Protein 5TG0 (pdb70)

B-factor: mean 18.13, std 9.11, range [6.01, 61.74]

Structure (mmCIF, N/CA/C/O backbone):
data_5TG0
#
_entry.id   5TG0
#
_cell.length_a   55.065
_cell.length_b   85.416
_cell.length_c   54.380
_cell.angle_alpha   90.000
_cell.angle_beta   90.000
_cell.angle_gamma   90.000
#
_symmetry.space_group_name_H-M   'C 2 2 21'
#
loop_
_entity.id
_entity.type
_entity.pdbx_description
1 polymer 'dimethylsulfoniopropionate lyase DddK'
2 non-polymer 'FE (III) ION'
3 non-polymer 'ZINC ION'
4 water water
#
loop_
_atom_site.group_PDB
_atom_site.id
_atom_site.type_symbol
_atom_site.label_atom_id
_atom_site.label_alt_id
_atom_site.label_comp_id
_atom_site.label_asym_id
_atom_site.label_entity_id
_atom_site.label_seq_id
_atom_site.pdbx_PDB_ins_code
_atom_site.Cartn_x
_atom_site.Cartn_y
_atom_site.Cartn_z
_atom_site.occupancy
_atom_site.B_iso_or_equiv
_atom_site.auth_seq_id
_atom_site.auth_comp_id
_atom_site.auth_asym_id
_atom_site.auth_atom_id
_atom_site.pdb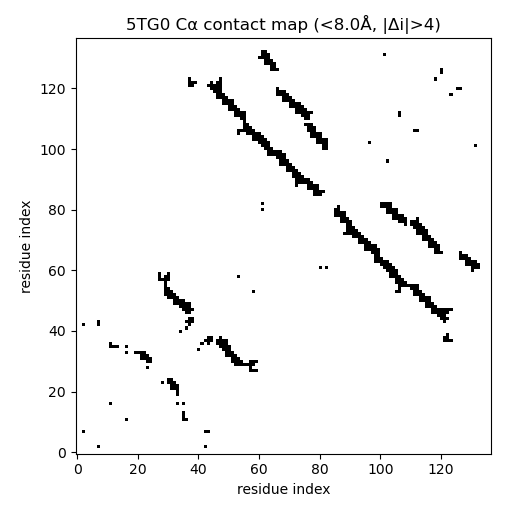x_PDB_model_num
ATOM 1 N N . LEU A 1 14 ? -46.295 -28.096 2.546 1.00 14.74 -6 LEU A N 1
ATOM 2 C CA . LEU A 1 14 ? -45.359 -28.356 3.668 1.00 13.94 -6 LEU A CA 1
ATOM 3 C C . LEU A 1 14 ? -44.025 -27.651 3.406 1.00 13.39 -6 LEU A C 1
ATOM 4 O O . LEU A 1 14 ? -43.353 -27.170 4.332 1.00 15.68 -6 LEU A O 1
ATOM 20 N N . VAL A 1 15 ? -43.674 -27.548 2.128 1.00 13.92 -5 VAL A N 1
ATOM 21 C CA . VAL A 1 15 ? -42.435 -26.913 1.683 1.00 14.27 -5 VAL A CA 1
ATOM 22 C C . VAL A 1 15 ? -42.836 -25.978 0.547 1.00 13.00 -5 VAL A C 1
ATOM 23 O O . VAL A 1 15 ? -43.495 -26.424 -0.392 1.00 14.09 -5 VAL A O 1
ATOM 36 N N . PRO A 1 16 ? -42.404 -24.718 0.533 1.00 11.65 -4 PRO A N 1
ATOM 37 C CA . PRO A 1 16 ? -42.774 -23.835 -0.583 1.00 11.17 -4 PRO A CA 1
ATOM 38 C C . PRO A 1 16 ? -42.168 -24.325 -1.884 1.00 13.02 -4 PRO A C 1
ATOM 39 O O . PRO A 1 16 ? -41.016 -24.769 -1.929 1.00 15.56 -4 PRO A O 1
ATOM 50 N N . ARG A 1 17 ? -42.962 -24.260 -2.942 1.00 12.93 -3 ARG A N 1
ATOM 51 C CA . ARG A 1 17 ? -42.461 -24.552 -4.271 1.00 13.86 -3 ARG A CA 1
ATOM 52 C C . ARG A 1 17 ? -43.301 -23.772 -5.279 1.00 13.41 -3 ARG A C 1
ATOM 53 O O . ARG A 1 17 ? -44.280 -23.105 -4.922 1.00 13.53 -3 ARG A O 1
ATOM 74 N N . GLY A 1 18 ? -42.851 -23.781 -6.532 1.00 13.78 -2 GLY A N 1
ATOM 75 C CA . GLY A 1 18 ? -43.591 -23.071 -7.565 1.00 12.93 -2 GLY A CA 1
ATOM 76 C C . GLY A 1 18 ? -43.720 -21.588 -7.248 1.00 11.87 -2 GLY A C 1
ATOM 77 O O . GLY A 1 18 ? -42.772 -20.942 -6.794 1.00 11.70 -2 GLY A O 1
ATOM 81 N N . SER A 1 19 ? -44.905 -21.015 -7.491 1.00 12.74 -1 SER A N 1
ATOM 82 C CA A SER A 1 19 ? -45.064 -19.572 -7.323 0.69 14.16 -1 SER A CA 1
ATOM 83 C CA B SER A 1 19 ? -45.075 -19.573 -7.327 0.31 13.69 -1 SER A CA 1
ATOM 84 C C . SER A 1 19 ? -44.941 -19.111 -5.879 1.00 13.43 -1 SER A C 1
ATOM 85 O O . SER A 1 19 ? -44.693 -17.918 -5.645 1.00 14.59 -1 SER A O 1
ATOM 100 N N . HIS A 1 20 ? -45.079 -20.015 -4.906 1.00 12.16 0 HIS A N 1
ATOM 101 C CA . HIS A 1 20 ? -44.834 -19.669 -3.508 1.00 11.68 0 HIS A CA 1
ATOM 102 C C . HIS A 1 20 ? -43.373 -19.280 -3.331 1.00 12.13 0 HIS A C 1
ATOM 103 O O . HIS A 1 20 ? -43.051 -18.481 -2.450 1.00 16.20 0 HIS A O 1
ATOM 117 N N A MET A 1 21 ? -42.487 -19.819 -4.179 0.54 11.40 1 MET A N 1
ATOM 118 N N B MET A 1 21 ? -42.480 -19.772 -4.188 0.46 10.85 1 MET A N 1
ATOM 119 C CA A MET A 1 21 ? -41.063 -19.527 -4.142 0.54 12.17 1 MET A CA 1
ATOM 120 C CA B MET A 1 21 ? -41.057 -19.529 -4.020 0.46 10.91 1 MET A CA 1
ATOM 121 C C A MET A 1 21 ? -40.691 -18.672 -5.351 0.54 11.06 1 MET A C 1
ATOM 122 C C B MET A 1 21 ? -40.536 -18.357 -4.847 0.46 10.99 1 MET A C 1
ATOM 123 O O A MET A 1 21 ? -39.802 -18.996 -6.136 0.54 12.75 1 MET A O 1
ATOM 124 O O B MET A 1 21 ? -39.315 -18.145 -4.861 0.46 13.72 1 MET A O 1
ATOM 151 N N . ILE A 1 22 ? -41.414 -17.582 -5.517 1.00 9.62 2 ILE A N 1
ATOM 152 C CA . ILE A 1 22 ? -40.976 -16.411 -6.260 1.00 8.95 2 ILE A CA 1
ATOM 153 C C . ILE A 1 22 ? -40.724 -15.320 -5.241 1.00 9.36 2 ILE A C 1
ATOM 154 O O . ILE A 1 22 ? -41.563 -15.092 -4.356 1.00 12.05 2 ILE A O 1
ATOM 171 N N . PHE A 1 23 ? -39.599 -14.627 -5.380 1.00 8.83 3 PHE A N 1
ATOM 172 C CA . PHE A 1 23 ? -39.342 -13.503 -4.497 1.00 8.66 3 PHE A CA 1
ATOM 173 C C . PHE A 1 23 ? -38.458 -12.467 -5.171 1.00 8.37 3 PHE A C 1
ATOM 174 O O . PHE A 1 23 ? -37.749 -12.737 -6.137 1.00 9.10 3 PHE A O 1
ATOM 191 N N . VAL A 1 24 ? -38.522 -11.267 -4.616 1.00 10.08 4 VAL A N 1
ATOM 192 C CA . VAL A 1 24 ? -37.773 -10.101 -5.067 1.00 9.56 4 VAL A CA 1
ATOM 193 C C . VAL A 1 24 ? -36.811 -9.694 -3.961 1.00 10.12 4 VAL A C 1
ATOM 194 O O . VAL A 1 24 ? -37.184 -9.678 -2.781 1.00 12.44 4 VAL A O 1
ATOM 207 N N A LYS A 1 25 ? -35.585 -9.329 -4.337 0.43 9.16 5 LYS A N 1
ATOM 208 N N B LYS A 1 25 ? -35.583 -9.366 -4.336 0.57 9.70 5 LYS A N 1
ATOM 209 C CA A LYS A 1 25 ? -34.574 -8.924 -3.362 0.43 8.78 5 LYS A CA 1
ATOM 210 C CA B LYS A 1 25 ? -34.601 -8.874 -3.380 0.57 10.38 5 LYS A CA 1
ATOM 211 C C A LYS A 1 25 ? -33.791 -7.730 -3.893 0.43 9.30 5 LYS A C 1
ATOM 212 C C B LYS A 1 25 ? -33.952 -7.614 -3.919 0.57 10.21 5 LYS A C 1
ATOM 213 O O A LYS A 1 25 ? -33.501 -7.652 -5.089 0.43 9.27 5 LYS A O 1
ATOM 214 O O B LYS A 1 25 ? -33.925 -7.376 -5.126 0.57 10.84 5 LYS A O 1
ATOM 251 N N . ASN A 1 26 ? -33.430 -6.814 -2.999 1.00 10.54 6 ASN A N 1
ATOM 252 C CA . ASN A 1 26 ? -32.553 -5.690 -3.326 1.00 9.47 6 ASN A CA 1
ATOM 253 C C . ASN A 1 26 ? -31.643 -5.486 -2.124 1.00 9.87 6 ASN A C 1
ATOM 254 O O . ASN A 1 26 ? -31.770 -6.178 -1.114 1.00 10.02 6 ASN A O 1
ATOM 266 N N . LEU A 1 27 ? -30.707 -4.541 -2.227 1.00 10.10 7 LEU A N 1
ATOM 267 C CA . LEU A 1 27 ? -29.815 -4.332 -1.107 1.00 11.72 7 LEU A CA 1
ATOM 268 C C . LEU A 1 27 ? -30.561 -3.888 0.132 1.00 11.48 7 LEU A C 1
ATOM 269 O O . LEU A 1 27 ? -30.202 -4.304 1.235 1.00 13.74 7 LEU A O 1
ATOM 285 N N . ALA A 1 28 ? -31.637 -3.113 -0.014 1.00 10.68 8 ALA A N 1
ATOM 286 C CA . ALA A 1 28 ? -32.409 -2.750 1.164 1.00 12.82 8 ALA A CA 1
ATOM 287 C C . ALA A 1 28 ? -33.009 -3.972 1.855 1.00 11.79 8 ALA A C 1
ATOM 288 O O . ALA A 1 28 ? -33.090 -4.009 3.084 1.00 13.48 8 ALA A O 1
ATOM 295 N N A SER A 1 29 ? -33.430 -4.979 1.070 0.61 11.09 9 SER A N 1
ATOM 296 N N B SER A 1 29 ? -33.424 -4.981 1.105 0.39 11.92 9 SER A N 1
ATOM 297 C CA A SER A 1 29 ? -34.016 -6.196 1.633 0.61 11.48 9 SER A CA 1
ATOM 298 C CA B SER A 1 29 ? -34.062 -6.123 1.748 0.39 12.43 9 SER A CA 1
ATOM 299 C C A SER A 1 29 ? -33.061 -6.860 2.596 0.61 12.45 9 SER A C 1
ATOM 300 C C B SER A 1 29 ? -33.069 -7.058 2.426 0.39 12.01 9 SER A C 1
ATOM 301 O O A SER A 1 29 ? -33.490 -7.505 3.559 0.61 13.68 9 SER A O 1
ATOM 302 O O B SER A 1 29 ? -33.497 -8.041 3.054 0.39 12.05 9 SER A O 1
ATOM 317 N N . VAL A 1 30 ? -31.768 -6.791 2.290 1.00 11.01 10 VAL A N 1
ATOM 318 C CA . VAL A 1 30 ? -30.738 -7.499 3.040 1.00 10.61 10 VAL A CA 1
ATOM 319 C C . VAL A 1 30 ? -29.925 -6.546 3.903 1.00 11.26 10 VAL A C 1
ATOM 320 O O . VAL A 1 30 ? -28.801 -6.856 4.305 1.00 11.60 10 VAL A O 1
ATOM 334 N N . LEU A 1 31 ? -30.535 -5.422 4.279 1.00 12.07 11 LEU A N 1
ATOM 335 C CA . LEU A 1 31 ? -29.851 -4.434 5.116 1.00 13.70 11 LEU A CA 1
ATOM 336 C C . LEU A 1 31 ? -29.321 -5.059 6.401 1.00 15.42 11 LEU A C 1
ATOM 337 O O . LEU A 1 31 ? -28.229 -4.702 6.859 1.00 17.69 11 LEU A O 1
ATOM 353 N N A SER A 1 32 ? -30.057 -6.004 6.984 0.53 15.20 12 SER A N 1
ATOM 354 N N B SER A 1 32 ? -30.082 -5.999 6.985 0.47 15.31 12 SER A N 1
ATOM 355 C CA A SER A 1 32 ? -29.657 -6.621 8.247 0.53 17.53 12 SER A CA 1
ATOM 356 C CA B SER A 1 32 ? -29.708 -6.653 8.239 0.47 17.21 12 SER A CA 1
ATOM 357 C C A SER A 1 32 ? -28.789 -7.868 8.090 0.53 15.25 12 SER A C 1
ATOM 358 C C B SER A 1 32 ? -28.624 -7.711 8.073 0.47 15.34 12 SER A C 1
ATOM 359 O O A SER A 1 32 ? -28.448 -8.509 9.103 0.53 15.37 12 SER A O 1
ATOM 360 O O B SER A 1 32 ? -27.973 -8.073 9.065 0.47 16.09 12 SER A O 1
ATOM 375 N N . GLN A 1 33 ? -28.427 -8.231 6.865 1.00 13.50 13 GLN A N 1
ATOM 376 C CA . GLN A 1 33 ? -27.354 -9.186 6.635 1.00 11.77 13 GLN A CA 1
ATOM 377 C C . GLN A 1 33 ? -26.042 -8.418 6.645 1.00 12.08 13 GLN A C 1
ATOM 378 O O . GLN A 1 33 ? -25.886 -7.443 5.909 1.00 14.59 13 GLN A O 1
ATOM 393 N N . GLU A 1 34 ? -25.089 -8.848 7.452 1.00 12.58 14 GLU A N 1
ATOM 394 C CA . GLU A 1 34 ? -23.809 -8.163 7.468 1.00 13.55 14 GLU A CA 1
ATOM 395 C C . GLU A 1 34 ? -23.097 -8.391 6.152 1.00 13.49 14 GLU A C 1
ATOM 396 O O . GLU A 1 34 ? -23.186 -9.465 5.558 1.00 15.15 14 GLU A O 1
ATOM 408 N N . TRP A 1 35 ? -22.377 -7.381 5.699 1.00 14.17 15 TRP A N 1
ATOM 409 C CA . TRP A 1 35 ? -21.461 -7.575 4.585 1.00 13.77 15 TRP A CA 1
ATOM 410 C C . TRP A 1 35 ? -20.475 -8.667 4.944 1.00 12.30 15 TRP A C 1
ATOM 411 O O . TRP A 1 35 ? -19.928 -8.685 6.060 1.00 14.72 15 TRP A O 1
ATOM 432 N N . SER A 1 36 ? -20.219 -9.548 3.970 1.00 11.53 16 SER A N 1
ATOM 433 C CA . SER A 1 36 ? -19.154 -10.522 4.082 1.00 11.33 16 SER A CA 1
ATOM 434 C C . SER A 1 36 ? -17.855 -9.939 3.557 1.00 12.02 16 SER A C 1
ATOM 435 O O . SER A 1 36 ? -17.825 -9.225 2.552 1.00 13.05 16 SER A O 1
ATOM 443 N N . SER A 1 37 ? -16.782 -10.296 4.223 1.00 14.89 17 SER A N 1
ATOM 444 C CA . SER A 1 37 ? -15.449 -9.923 3.790 1.00 16.88 17 SER A CA 1
ATOM 445 C C . SER A 1 37 ? -14.464 -10.844 4.484 1.00 19.67 17 SER A C 1
ATOM 446 O O . SER A 1 37 ? -14.799 -11.556 5.434 1.00 20.54 17 SER A O 1
ATOM 454 N N A THR A 1 38 ? -13.233 -10.822 3.980 0.53 21.21 18 THR A N 1
ATOM 455 N N B THR A 1 38 ? -13.229 -10.800 4.023 0.47 21.51 18 THR A N 1
ATOM 456 C CA A THR A 1 38 ? -12.137 -11.618 4.510 0.53 23.78 18 THR A CA 1
ATOM 457 C CA B THR A 1 38 ? -12.208 -11.589 4.676 0.47 24.14 18 THR A CA 1
ATOM 458 C C A THR A 1 38 ? -10.919 -10.723 4.678 0.53 25.60 18 THR A C 1
ATOM 459 C C B THR A 1 38 ? -10.890 -10.832 4.637 0.47 25.91 18 THR A C 1
ATOM 460 O O A THR A 1 38 ? -10.719 -9.773 3.912 0.53 25.97 18 THR A O 1
ATOM 461 O O B THR A 1 38 ? -10.596 -10.098 3.689 0.47 26.65 18 THR A O 1
ATOM 482 N N . GLU A 1 39 ? -10.116 -11.020 5.708 1.00 26.76 19 GLU A N 1
ATOM 483 C CA . GLU A 1 39 ? -8.924 -10.219 5.967 1.00 28.22 19 GLU A CA 1
ATOM 484 C C . GLU A 1 39 ? -7.980 -10.204 4.779 1.00 29.23 19 GLU A C 1
ATOM 485 O O . GLU A 1 39 ? -7.319 -9.184 4.531 1.00 29.40 19 GLU A O 1
ATOM 489 N N . LYS A 1 40 ? -7.915 -11.311 4.025 1.00 29.38 20 LYS A N 1
ATOM 490 C CA . LYS A 1 40 ? -6.957 -11.441 2.928 1.00 32.19 20 LYS A CA 1
ATOM 491 C C . LYS A 1 40 ? -7.305 -10.573 1.736 1.00 32.12 20 LYS A C 1
ATOM 492 O O . LYS A 1 40 ? -6.428 -10.272 0.928 1.00 32.86 20 LYS A O 1
ATOM 496 N N A TYR A 1 41 ? -8.564 -10.171 1.589 0.53 31.24 21 TYR A N 1
ATOM 497 N N B TYR A 1 41 ? -8.565 -10.161 1.607 0.47 32.13 21 TYR A N 1
ATOM 498 C CA A TYR A 1 41 ? -8.992 -9.345 0.464 0.53 31.67 21 TYR A CA 1
ATOM 499 C CA B TYR A 1 41 ? -9.032 -9.372 0.471 0.47 33.16 21 TYR A CA 1
ATOM 500 C C A TYR A 1 41 ? -9.545 -8.030 0.992 0.53 31.36 21 TYR A C 1
ATOM 501 C C B TYR A 1 41 ? -9.554 -8.032 0.987 0.47 32.14 21 TYR A C 1
ATOM 502 O O A TYR A 1 41 ? -10.761 -7.800 0.994 0.53 30.74 21 TYR A O 1
ATOM 503 O O B TYR A 1 41 ? -10.768 -7.785 0.978 0.47 31.55 21 TYR A O 1
ATOM 538 N N . PRO A 1 42 ? -8.670 -7.146 1.458 1.00 31.86 22 PRO A N 1
ATOM 539 C CA . PRO A 1 42 ? -9.127 -5.807 1.823 1.00 30.88 22 PRO A CA 1
ATOM 540 C C . PRO A 1 42 ? -9.798 -5.198 0.602 1.00 31.36 22 PRO A C 1
ATOM 541 O O . PRO A 1 42 ? -9.411 -5.460 -0.536 1.00 31.84 22 PRO A O 1
ATOM 552 N N . GLY A 1 43 ? -10.844 -4.431 0.831 1.00 29.46 23 GLY A N 1
ATOM 553 C CA . GLY A 1 43 ? -11.477 -3.789 -0.306 1.00 25.29 23 GLY A CA 1
ATOM 554 C C . GLY A 1 43 ? -12.436 -4.641 -1.117 1.00 20.68 23 GLY A C 1
ATOM 555 O O . GLY A 1 43 ? -12.924 -4.171 -2.143 1.00 22.27 23 GLY A O 1
ATOM 559 N N . VAL A 1 44 ? -12.714 -5.874 -0.714 1.00 17.88 24 VAL A N 1
ATOM 560 C CA . VAL A 1 44 ? -13.743 -6.690 -1.359 1.00 15.41 24 VAL A CA 1
ATOM 561 C C . VAL A 1 44 ? -14.785 -7.027 -0.302 1.00 14.23 24 VAL A C 1
ATOM 562 O O . VAL A 1 44 ? -14.438 -7.439 0.813 1.00 16.73 24 VAL A O 1
ATOM 575 N N . ARG A 1 45 ? -16.057 -6.863 -0.644 1.00 11.74 25 ARG A N 1
ATOM 576 C CA . ARG A 1 45 ? -17.129 -7.250 0.256 1.00 10.74 25 ARG A CA 1
ATOM 577 C C . ARG A 1 45 ? -18.322 -7.685 -0.582 1.00 9.56 25 ARG A C 1
ATOM 578 O O . ARG A 1 45 ? -18.429 -7.332 -1.756 1.00 10.51 25 ARG A O 1
ATOM 599 N N . TRP A 1 46 ? -19.194 -8.485 0.028 1.00 10.11 26 TRP A N 1
ATOM 600 C CA . TRP A 1 46 ? -20.323 -9.029 -0.712 1.00 8.66 26 TRP A CA 1
ATOM 601 C C . TRP A 1 46 ? -21.493 -9.361 0.203 1.00 8.37 26 TRP A C 1
ATOM 602 O O . TRP A 1 46 ? -21.351 -9.527 1.408 1.00 9.51 26 TRP A O 1
ATOM 623 N N . LYS A 1 47 ? -22.652 -9.486 -0.410 1.00 8.43 27 LYS A N 1
ATOM 624 C CA . LYS A 1 47 ? -23.848 -10.020 0.216 1.00 8.13 27 LYS A CA 1
ATOM 625 C C . LYS A 1 47 ? -24.513 -11.028 -0.716 1.00 8.07 27 LYS A C 1
ATOM 626 O O . LYS A 1 47 ? -24.354 -10.985 -1.940 1.00 8.84 27 LYS A O 1
ATOM 645 N N . PHE A 1 48 ? -25.262 -11.932 -0.103 1.00 7.92 28 PHE A N 1
ATOM 646 C CA . PHE A 1 48 ? -25.982 -12.993 -0.793 1.00 7.67 28 PHE A CA 1
ATOM 647 C C . PHE A 1 48 ? -27.437 -12.568 -0.940 1.00 8.53 28 PHE A C 1
ATOM 648 O O . PHE A 1 48 ? -28.082 -12.226 0.056 1.00 10.54 28 PHE A O 1
ATOM 665 N N . LEU A 1 49 ? -27.948 -12.581 -2.171 1.00 7.58 29 LEU A N 1
ATOM 666 C CA A LEU A 1 49 ? -29.325 -12.167 -2.417 0.37 8.20 29 LEU A CA 1
ATOM 667 C CA B LEU A 1 49 ? -29.322 -12.162 -2.452 0.63 6.83 29 LEU A CA 1
ATOM 668 C C . LEU A 1 49 ? -30.265 -13.289 -2.826 1.00 8.38 29 LEU A C 1
ATOM 669 O O . LEU A 1 49 ? -31.443 -13.238 -2.480 1.00 9.66 29 LEU A O 1
ATOM 700 N N . ILE A 1 50 ? -29.789 -14.285 -3.546 1.00 7.29 30 ILE A N 1
ATOM 701 C CA . ILE A 1 50 ? -30.579 -15.455 -3.916 1.00 7.58 30 ILE A CA 1
ATOM 702 C C . ILE A 1 50 ? -29.682 -16.647 -3.600 1.00 7.68 30 ILE A C 1
ATOM 703 O O . ILE A 1 50 ? -28.675 -16.858 -4.271 1.00 7.37 30 ILE A O 1
ATOM 719 N N . ASP A 1 51 ? -30.014 -17.400 -2.548 1.00 7.52 31 ASP A N 1
ATOM 720 C CA . ASP A 1 51 ? -29.115 -18.442 -2.090 1.00 8.34 31 ASP A CA 1
ATOM 721 C C . ASP A 1 51 ? -29.873 -19.381 -1.177 1.00 8.29 31 ASP A C 1
ATOM 722 O O . ASP A 1 51 ? -30.567 -18.922 -0.279 1.00 9.02 31 ASP A O 1
ATOM 731 N N . ALA A 1 52 ? -29.691 -20.689 -1.365 1.00 7.67 32 ALA A N 1
ATOM 732 C CA . ALA A 1 52 ? -30.449 -21.653 -0.567 1.00 8.75 32 ALA A CA 1
ATOM 733 C C . ALA A 1 52 ? -30.137 -21.610 0.930 1.00 9.79 32 ALA A C 1
ATOM 734 O O . ALA A 1 52 ? -30.948 -22.110 1.721 1.00 13.02 32 ALA A O 1
ATOM 741 N N . ASP A 1 53 ? -28.990 -21.065 1.353 1.00 9.42 33 ASP A N 1
ATOM 742 C CA . ASP A 1 53 ? -28.704 -20.956 2.780 1.00 10.49 33 ASP A CA 1
ATOM 743 C C . ASP A 1 53 ? -29.510 -19.839 3.431 1.00 10.51 33 ASP A C 1
ATOM 744 O O . ASP A 1 53 ? -29.563 -19.777 4.662 1.00 11.76 33 ASP A O 1
ATOM 753 N N . PHE A 1 54 ? -30.119 -18.960 2.628 1.00 9.17 34 PHE A N 1
ATOM 754 C CA . PHE A 1 54 ? -30.914 -17.842 3.117 1.00 9.22 34 PHE A CA 1
ATOM 755 C C . PHE A 1 54 ? -32.373 -17.889 2.694 1.00 9.31 34 PHE A C 1
ATOM 756 O O . PHE A 1 54 ? -33.243 -17.415 3.433 1.00 10.37 34 PHE A O 1
ATOM 773 N N A ASP A 1 55 ? -32.665 -18.422 1.504 0.46 9.57 35 ASP A N 1
ATOM 774 N N B ASP A 1 55 ? -32.660 -18.473 1.540 0.54 9.75 35 ASP A N 1
ATOM 775 C C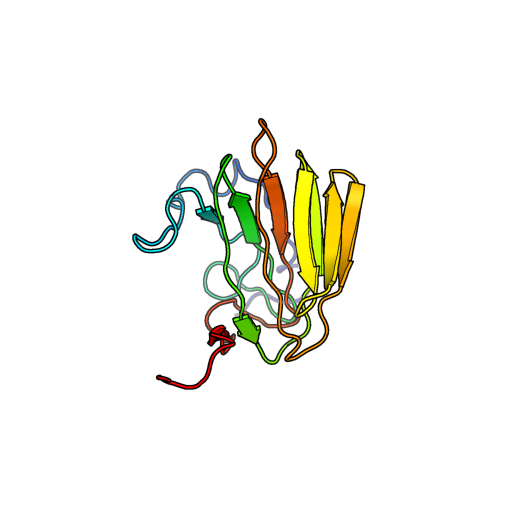A A ASP A 1 55 ? -33.996 -18.463 0.911 0.46 10.01 35 ASP A CA 1
ATOM 776 C CA B ASP A 1 55 ? -33.938 -18.324 0.879 0.54 10.53 35 ASP A CA 1
ATOM 777 C C A ASP A 1 55 ? -34.322 -19.908 0.565 0.46 9.33 35 ASP A C 1
ATOM 778 C C B ASP A 1 55 ? -34.614 -19.641 0.576 0.54 11.60 35 ASP A C 1
ATOM 779 O O A ASP A 1 55 ? -33.446 -20.768 0.541 0.46 9.20 35 ASP A O 1
ATOM 780 O O B ASP A 1 55 ? -35.833 -19.652 0.386 0.54 12.61 35 ASP A O 1
ATOM 797 N N A GLY A 1 56 ? -35.572 -20.158 0.175 0.46 11.18 36 GLY A N 1
ATOM 798 N N B GLY A 1 56 ? -33.869 -20.731 0.454 0.54 12.83 36 GLY A N 1
ATOM 799 C CA A GLY A 1 56 ? -35.951 -21.488 -0.249 0.46 12.81 36 GLY A CA 1
ATOM 800 C CA B GLY A 1 56 ? -34.458 -21.986 0.042 0.54 14.57 36 GLY A CA 1
ATOM 801 C C A GLY A 1 56 ? -35.680 -21.745 -1.723 0.46 14.81 36 GLY A C 1
ATOM 802 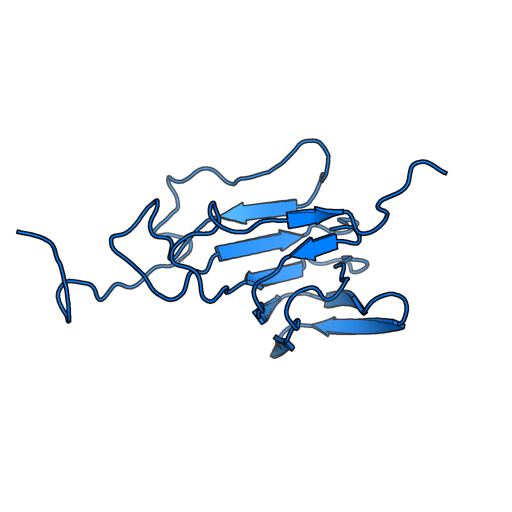C C B GLY A 1 56 ? -34.605 -22.155 -1.446 0.54 16.38 36 GLY A C 1
ATOM 803 O O A GLY A 1 56 ? -36.443 -22.474 -2.365 0.46 13.99 36 GLY A O 1
ATOM 804 O O B GLY A 1 56 ? -35.087 -23.201 -1.890 0.54 16.54 36 GLY A O 1
ATOM 811 N N A SER A 1 57 ? -34.578 -21.204 -2.255 0.46 17.08 37 SER A N 1
ATOM 812 N N B SER A 1 57 ? -34.251 -21.136 -2.215 0.54 17.17 37 SER A N 1
ATOM 813 C CA A SER A 1 57 ? -34.317 -21.209 -3.690 0.46 19.93 37 SER A CA 1
ATOM 814 C CA B SER A 1 57 ? -34.236 -21.205 -3.658 0.54 19.80 37 SER A CA 1
ATOM 815 C C A SER A 1 57 ? -33.377 -22.340 -4.107 0.46 18.56 37 SER A C 1
ATOM 816 C C B SER A 1 57 ? -33.338 -22.350 -4.112 0.54 18.39 37 SER A C 1
ATOM 817 O O A SER A 1 57 ? -32.648 -22.914 -3.301 0.46 19.57 37 SER A O 1
ATOM 818 O O B SER A 1 57 ? -32.597 -22.943 -3.338 0.54 19.19 37 SER A O 1
ATOM 833 N N . SER A 1 58 ? -33.400 -22.650 -5.401 1.00 10.79 38 SER A N 1
ATOM 834 C CA . SER A 1 58 ? -32.550 -23.690 -5.956 1.00 9.03 38 SER A CA 1
ATOM 835 C C . SER A 1 58 ? -32.244 -23.382 -7.421 1.00 8.59 38 SER A C 1
ATOM 836 O O . SER A 1 58 ? -32.922 -22.587 -8.088 1.00 9.77 38 SER A O 1
ATOM 844 N N . GLY A 1 59 ? -31.231 -24.065 -7.942 1.00 9.21 39 GLY A N 1
ATOM 845 C CA . GLY A 1 59 ? -30.939 -24.041 -9.376 1.00 9.78 39 GLY A CA 1
ATOM 846 C C . GLY A 1 59 ? -30.002 -22.930 -9.850 1.00 8.70 39 GLY A C 1
ATOM 847 O O . GLY A 1 59 ? -29.131 -23.144 -10.699 1.00 10.35 39 GLY A O 1
ATOM 851 N N . LEU A 1 60 ? -30.177 -21.748 -9.288 1.00 8.96 40 LEU A N 1
ATOM 852 C CA . LEU A 1 60 ? -29.356 -20.564 -9.537 1.00 8.21 40 LEU A CA 1
ATOM 853 C C . LEU A 1 60 ? -29.149 -19.885 -8.206 1.00 7.91 40 LEU A C 1
ATOM 854 O O . LEU A 1 60 ? -30.061 -19.850 -7.383 1.00 8.32 40 LEU A O 1
ATOM 870 N N . SER A 1 61 ? -27.982 -19.267 -8.035 1.00 6.72 41 SER A N 1
ATOM 871 C CA . SER A 1 61 ? -27.709 -18.461 -6.857 1.00 7.38 41 SER A CA 1
ATOM 872 C C . SER A 1 61 ? -26.992 -17.191 -7.317 1.00 6.99 41 SER A C 1
ATOM 873 O O . SER A 1 61 ? -26.308 -17.179 -8.341 1.00 7.84 41 SER A O 1
ATOM 881 N N . LEU A 1 62 ? -27.173 -16.117 -6.559 1.00 7.19 42 LEU A N 1
ATOM 882 C CA . LEU A 1 62 ? -26.719 -14.789 -6.959 1.00 6.01 42 LEU A CA 1
ATOM 883 C C . LEU A 1 62 ? -26.342 -13.996 -5.720 1.00 6.37 42 LEU A C 1
ATOM 884 O O . LEU A 1 62 ? -27.011 -14.054 -4.674 1.00 7.56 42 LEU A O 1
ATOM 900 N N . GLY A 1 63 ? -25.257 -13.244 -5.864 1.00 6.28 43 GLY A N 1
ATOM 901 C CA . GLY A 1 63 ? -24.868 -12.268 -4.867 1.00 7.07 43 GLY A CA 1
ATOM 902 C C . GLY A 1 63 ? -24.459 -10.954 -5.504 1.00 6.64 43 GLY A C 1
ATOM 903 O O . GLY A 1 63 ? -24.367 -10.837 -6.726 1.00 7.39 43 GLY A O 1
ATOM 907 N N . PHE A 1 64 ? -24.216 -9.965 -4.636 1.00 7.41 44 PHE A N 1
ATOM 908 C CA . PHE A 1 64 ? -23.757 -8.640 -5.043 1.00 6.98 44 PHE A CA 1
ATOM 909 C C . PHE A 1 64 ? -22.422 -8.356 -4.381 1.00 7.91 44 PHE A C 1
ATOM 910 O O . PHE A 1 64 ? -22.275 -8.575 -3.177 1.00 9.09 44 PHE A O 1
ATOM 927 N N . ALA A 1 65 ? -21.461 -7.883 -5.165 1.00 8.30 45 ALA A N 1
ATOM 928 C CA . ALA A 1 65 ? -20.110 -7.636 -4.686 1.00 8.57 45 ALA A CA 1
ATOM 929 C C . ALA A 1 65 ? -19.640 -6.227 -5.019 1.00 9.81 45 ALA A C 1
ATOM 930 O O . ALA A 1 65 ? -20.056 -5.621 -6.009 1.00 10.25 45 ALA A O 1
ATOM 937 N N . GLU A 1 66 ? -18.767 -5.719 -4.152 1.00 11.10 46 GLU A N 1
ATOM 938 C CA . GLU A 1 66 ? -18.126 -4.420 -4.314 1.00 11.19 46 GLU A CA 1
ATOM 939 C C . GLU A 1 66 ? -16.628 -4.610 -4.180 1.00 12.66 46 GLU A C 1
ATOM 940 O O . GLU A 1 66 ? -16.156 -5.189 -3.198 1.00 15.08 46 GLU A O 1
ATOM 952 N N . ILE A 1 67 ? -15.880 -4.098 -5.139 1.00 11.97 47 ILE A N 1
ATOM 953 C CA . ILE A 1 67 ? -14.428 -4.072 -5.054 1.00 12.08 47 ILE A CA 1
ATOM 954 C C . ILE A 1 67 ? -14.015 -2.608 -5.007 1.00 12.18 47 ILE A C 1
ATOM 955 O O . ILE A 1 67 ? -14.201 -1.856 -5.977 1.00 13.68 47 ILE A O 1
ATOM 971 N N . ALA A 1 68 ? -13.443 -2.200 -3.878 1.00 14.84 48 ALA A N 1
ATOM 972 C CA . ALA A 1 68 ? -13.016 -0.829 -3.703 1.00 16.66 48 ALA A CA 1
ATOM 973 C C . ALA A 1 68 ? -11.822 -0.524 -4.598 1.00 17.98 48 ALA A C 1
ATOM 974 O O . ALA A 1 68 ? -11.146 -1.434 -5.092 1.00 18.77 48 ALA A O 1
ATOM 981 N N . PRO A 1 69 ? -11.537 0.754 -4.830 1.00 19.19 49 PRO A N 1
ATOM 982 C CA . PRO A 1 69 ? -10.339 1.085 -5.608 1.00 21.34 49 PRO A CA 1
ATOM 983 C C . PRO A 1 69 ? -9.109 0.395 -5.031 1.00 23.48 49 PRO A C 1
ATOM 984 O O . PRO A 1 69 ? -8.861 0.426 -3.820 1.00 24.66 49 PRO A O 1
ATOM 995 N N . GLY A 1 70 ? -8.352 -0.265 -5.910 1.00 24.02 50 GLY A N 1
ATOM 996 C CA . GLY A 1 70 ? -7.161 -0.991 -5.513 1.00 24.70 50 GLY A CA 1
ATOM 997 C C . GLY A 1 70 ? -7.421 -2.439 -5.143 1.00 24.38 50 GLY A C 1
ATOM 998 O O . GLY A 1 70 ? -6.469 -3.219 -5.029 1.00 28.20 50 GLY A O 1
ATOM 1002 N N . GLY A 1 71 ? -8.684 -2.828 -4.974 1.00 22.02 51 GLY A N 1
ATOM 1003 C CA . GLY A 1 71 ? -8.983 -4.180 -4.559 1.00 20.35 51 GLY A CA 1
ATOM 1004 C C . GLY A 1 71 ? -8.709 -5.187 -5.659 1.00 20.33 51 GLY A C 1
ATOM 1005 O O . GLY A 1 71 ? -8.779 -4.880 -6.851 1.00 20.14 51 GLY A O 1
ATOM 1009 N N . ASP A 1 72 ? -8.407 -6.412 -5.240 1.00 20.91 52 ASP A N 1
ATOM 1010 C CA . ASP A 1 72 ? -7.901 -7.441 -6.148 1.00 25.91 52 ASP A CA 1
ATOM 1011 C C . ASP A 1 72 ? -8.439 -8.805 -5.726 1.00 27.63 52 ASP A C 1
ATOM 1012 O O . ASP A 1 72 ? -8.181 -9.270 -4.612 1.00 31.12 52 ASP A O 1
ATOM 1021 N N . LEU A 1 73 ? -9.202 -9.436 -6.601 1.00 26.15 53 LEU A N 1
ATOM 1022 C CA . LEU A 1 73 ? -9.674 -10.809 -6.415 1.00 27.37 53 LEU A CA 1
ATOM 1023 C C . LEU A 1 73 ? -8.757 -11.653 -7.287 1.00 26.63 53 LEU A C 1
ATOM 1024 O O . LEU A 1 73 ? -8.915 -11.674 -8.513 1.00 24.77 53 LEU A O 1
ATOM 1040 N N . THR A 1 74 ? -7.766 -12.303 -6.657 1.00 25.31 54 THR A N 1
ATOM 1041 C CA . THR A 1 74 ? -6.626 -12.873 -7.358 1.00 25.80 54 THR A CA 1
ATOM 1042 C C . THR A 1 74 ? -6.975 -14.192 -8.058 1.00 21.22 54 THR A C 1
ATOM 1043 O O . THR A 1 74 ? -8.038 -14.774 -7.866 1.00 19.44 54 THR A O 1
ATOM 1054 N N . LEU A 1 75 ? -6.044 -14.660 -8.880 1.00 17.64 55 LEU A N 1
ATOM 1055 C CA . LEU A 1 75 ? -6.346 -15.720 -9.844 1.00 14.03 55 LEU A CA 1
ATOM 1056 C C . LEU A 1 75 ? -6.822 -17.000 -9.166 1.00 12.71 55 LEU A C 1
ATOM 1057 O O . LEU A 1 75 ? -6.137 -17.551 -8.300 1.00 14.31 55 LEU A O 1
ATOM 1073 N N . HIS A 1 76 ? -7.950 -17.527 -9.643 1.00 11.22 56 HIS A N 1
ATOM 1074 C CA . HIS A 1 76 ? -8.582 -18.691 -9.036 1.00 10.96 56 HIS A CA 1
ATOM 1075 C C . HIS A 1 76 ? -9.483 -19.356 -10.064 1.00 9.85 56 HIS A C 1
ATOM 1076 O O . HIS A 1 76 ? -9.724 -18.819 -11.139 1.00 10.37 56 HIS A O 1
ATOM 1090 N N . TYR A 1 77 ? -10.071 -20.486 -9.674 1.00 10.01 57 TYR A N 1
ATOM 1091 C CA . TYR A 1 77 ? -11.014 -21.175 -10.530 1.00 10.11 57 TYR A CA 1
ATOM 1092 C C . TYR A 1 77 ? -11.996 -21.943 -9.660 1.00 10.34 57 TYR A C 1
ATOM 1093 O O . TYR A 1 77 ? -11.768 -22.167 -8.468 1.00 11.03 57 TYR A O 1
ATOM 1111 N N . HIS A 1 78 ? -13.113 -22.332 -10.272 1.00 12.05 58 HIS A N 1
ATOM 1112 C CA . HIS A 1 78 ? -14.139 -23.124 -9.608 1.00 12.76 58 HIS A CA 1
ATOM 1113 C C . HIS A 1 78 ? -14.882 -23.924 -10.664 1.00 12.94 58 HIS A C 1
ATOM 1114 O O . HIS A 1 78 ? -15.028 -23.458 -11.797 1.00 11.84 58 HIS A O 1
ATOM 1128 N N . SER A 1 79 ? -15.363 -25.118 -10.299 1.00 15.93 59 SER A N 1
ATOM 1129 C CA . SER A 1 79 ? -15.933 -25.997 -11.322 1.00 16.75 59 SER A CA 1
ATOM 1130 C C . SER A 1 79 ? -17.174 -25.446 -12.027 1.00 12.91 59 SER A C 1
ATOM 1131 O O . SER A 1 79 ? -17.285 -25.664 -13.242 1.00 14.34 59 SER A O 1
ATOM 1139 N N . PRO A 1 80 ? -18.138 -24.769 -11.377 1.00 11.38 60 PRO A N 1
ATOM 1140 C CA . PRO A 1 80 ? -19.301 -24.308 -12.140 1.00 9.25 60 PRO A CA 1
ATOM 1141 C C . PRO A 1 80 ? -18.946 -23.095 -12.973 1.00 8.33 60 PRO A C 1
ATOM 1142 O O . PRO A 1 80 ? -18.086 -22.288 -12.611 1.00 9.64 60 PRO A O 1
ATOM 1153 N N . ALA A 1 81 ? -19.659 -22.972 -14.083 1.00 9.30 61 ALA A N 1
ATOM 1154 C CA . ALA A 1 81 ? -19.658 -21.743 -14.852 1.00 8.59 61 ALA A CA 1
ATOM 1155 C C . ALA A 1 81 ? -20.217 -20.617 -13.998 1.00 8.14 61 ALA A C 1
ATOM 1156 O O . ALA A 1 81 ? -20.943 -20.842 -13.036 1.00 8.33 61 ALA A O 1
ATOM 1163 N N . GLU A 1 82 ? -19.884 -19.398 -14.382 1.00 8.57 62 GLU A N 1
ATOM 1164 C CA A GLU A 1 82 ? -20.245 -18.216 -13.606 0.37 8.39 62 GLU A CA 1
ATOM 1165 C CA B GLU A 1 82 ? -20.256 -18.219 -13.615 0.63 8.37 62 GLU A CA 1
ATOM 1166 C C . GLU A 1 82 ? -20.513 -17.058 -14.555 1.00 7.85 62 GLU A C 1
ATOM 1167 O O . GLU A 1 82 ? -19.898 -16.959 -15.628 1.00 8.97 62 GLU A O 1
ATOM 1190 N N . ILE A 1 83 ? -21.416 -16.160 -14.1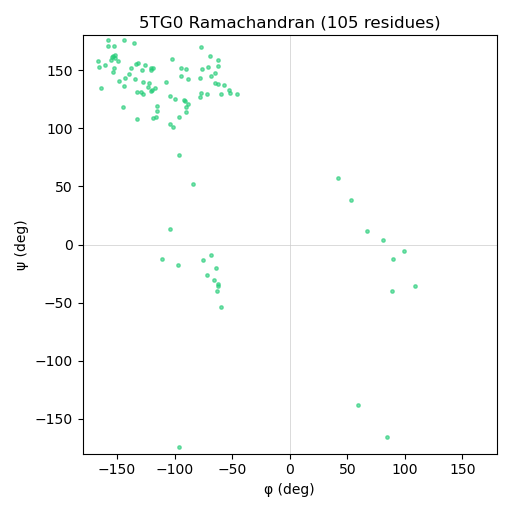36 1.00 7.48 63 ILE A N 1
ATOM 1191 C CA . ILE A 1 83 ? -21.635 -14.897 -14.832 1.00 7.07 63 ILE A CA 1
ATOM 1192 C C . ILE A 1 83 ? -21.402 -13.748 -13.864 1.00 7.47 63 ILE A C 1
ATOM 1193 O O . ILE A 1 83 ? -21.796 -13.822 -12.699 1.00 8.23 63 ILE A O 1
ATOM 1209 N N . TYR A 1 84 ? -20.744 -12.693 -14.344 1.00 7.15 64 TYR A N 1
ATOM 1210 C CA . TYR A 1 84 ? -20.746 -11.405 -13.662 1.00 7.67 64 TYR A CA 1
ATOM 1211 C C . TYR A 1 84 ? -21.608 -10.436 -14.454 1.00 7.31 64 TYR A C 1
ATOM 1212 O O . TYR A 1 84 ? -21.539 -10.393 -15.688 1.00 9.10 64 TYR A O 1
ATOM 1229 N N . VAL A 1 85 ? -22.374 -9.626 -13.736 1.00 7.57 65 VAL A N 1
ATOM 1230 C CA . VAL A 1 85 ? -23.167 -8.555 -14.321 1.00 7.97 65 VAL A CA 1
ATOM 1231 C C . VAL A 1 85 ? -22.641 -7.254 -13.716 1.00 7.75 65 VAL A C 1
ATOM 1232 O O . VAL A 1 85 ? -22.839 -7.015 -12.522 1.00 8.35 65 VAL A O 1
ATOM 1245 N N . VAL A 1 86 ? -21.944 -6.440 -14.513 1.00 8.23 66 VAL A N 1
ATOM 1246 C CA . VAL A 1 86 ? -21.249 -5.274 -13.988 1.00 8.78 66 VAL A CA 1
ATOM 1247 C C . VAL A 1 86 ? -22.191 -4.087 -13.985 1.00 9.97 66 VAL A C 1
ATOM 1248 O O . VAL A 1 86 ? -22.644 -3.639 -15.044 1.00 11.46 66 VAL A O 1
ATOM 1261 N N . THR A 1 87 ? -22.415 -3.522 -12.806 1.00 10.90 67 THR A N 1
ATOM 1262 C CA . THR A 1 87 ? -23.424 -2.476 -12.635 1.00 12.13 67 THR A CA 1
ATOM 1263 C C . THR A 1 87 ? -22.829 -1.108 -12.349 1.00 13.57 67 THR A C 1
ATOM 1264 O O . THR A 1 87 ? -23.536 -0.102 -12.443 1.00 16.30 67 THR A O 1
ATOM 1275 N N . ASN A 1 88 ? -21.547 -1.032 -12.030 1.00 12.99 68 ASN A N 1
ATOM 1276 C CA . ASN A 1 88 ? -20.928 0.272 -11.891 1.00 13.74 68 ASN A CA 1
ATOM 1277 C C . ASN A 1 88 ? -19.414 0.117 -11.880 1.00 12.02 68 ASN A C 1
ATOM 1278 O O . ASN A 1 88 ? -18.881 -0.927 -11.489 1.00 12.53 68 ASN A O 1
ATOM 1289 N N . GLY A 1 89 ? -18.742 1.172 -12.314 1.00 13.70 69 GLY A N 1
ATOM 1290 C CA . GLY A 1 89 ? -17.307 1.223 -12.243 1.00 13.35 69 GLY A CA 1
ATOM 1291 C C . GLY A 1 89 ? -16.648 0.539 -13.420 1.00 14.30 69 GLY A C 1
ATOM 1292 O O . GLY A 1 89 ? -17.264 0.238 -14.459 1.00 16.40 69 GLY A O 1
ATOM 1296 N N . LYS A 1 90 ? -15.348 0.308 -13.244 1.00 15.66 70 LYS A N 1
ATOM 1297 C CA . LYS A 1 90 ? -14.494 -0.271 -14.268 1.00 18.04 70 LYS A CA 1
ATOM 1298 C C . LYS A 1 90 ? -13.499 -1.184 -13.581 1.00 18.11 70 LYS A C 1
ATOM 1299 O O . LYS A 1 90 ? -13.018 -0.894 -12.477 1.00 21.21 70 LYS A O 1
ATOM 1306 N N . GLY A 1 91 ? -13.179 -2.287 -14.232 1.00 17.57 71 GLY A N 1
ATOM 1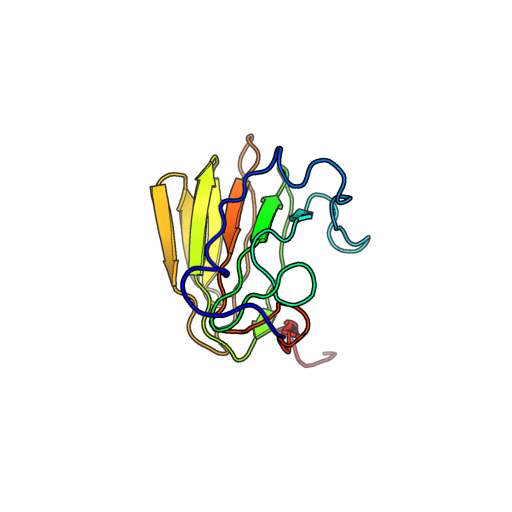307 C CA . GLY A 1 91 ? -12.205 -3.209 -13.690 1.00 19.24 71 GLY A CA 1
ATOM 1308 C C . GLY A 1 91 ? -11.368 -3.824 -14.785 1.00 16.93 71 GLY A C 1
ATOM 1309 O O . GLY A 1 91 ? -11.570 -3.575 -15.973 1.00 18.66 71 GLY A O 1
ATOM 1313 N N . ILE A 1 92 ? -10.407 -4.609 -14.352 1.00 16.22 72 ILE A N 1
ATOM 1314 C CA . ILE A 1 92 ? -9.578 -5.395 -15.245 1.00 16.50 72 ILE A CA 1
ATOM 1315 C C . ILE A 1 92 ? -9.867 -6.852 -14.955 1.00 15.58 72 ILE A C 1
ATOM 1316 O O . ILE A 1 92 ? -9.664 -7.325 -13.828 1.00 17.51 72 ILE A O 1
ATOM 1332 N N . LEU A 1 93 ? -10.357 -7.544 -15.970 1.00 13.99 73 LEU A N 1
ATOM 1333 C CA . LEU A 1 93 ? -10.575 -8.976 -15.913 1.00 13.21 73 LEU A CA 1
ATOM 1334 C C . LEU A 1 93 ? -9.330 -9.672 -16.427 1.00 13.45 73 LEU A C 1
ATOM 1335 O O . LEU A 1 93 ? -8.865 -9.403 -17.538 1.00 14.55 73 LEU A O 1
ATOM 1351 N N . ASN A 1 94 ? -8.787 -10.539 -15.612 1.00 12.59 74 ASN A N 1
ATOM 1352 C CA . ASN A 1 94 ? -7.634 -11.339 -15.998 1.00 14.92 74 ASN A CA 1
ATOM 1353 C C . ASN A 1 94 ? -8.171 -12.682 -16.480 1.00 14.42 74 ASN A C 1
ATOM 1354 O O . ASN A 1 94 ? -8.717 -13.462 -15.687 1.00 15.05 74 ASN A O 1
ATOM 1365 N N . LYS A 1 95 ? -8.064 -12.922 -17.790 1.00 15.54 75 LYS A N 1
ATOM 1366 C CA . LYS A 1 95 ? -8.482 -14.183 -18.410 1.00 18.05 75 LYS A CA 1
ATOM 1367 C C . LYS A 1 95 ? -7.227 -15.037 -18.527 1.00 22.91 75 LYS A C 1
ATOM 1368 O O . LYS A 1 95 ? -6.619 -15.142 -19.581 1.00 26.57 75 LYS A O 1
ATOM 1387 N N . SER A 1 96 ? -6.814 -15.607 -17.402 1.00 25.12 76 SER A N 1
ATOM 1388 C CA . SER A 1 96 ? -5.627 -16.461 -17.319 1.00 27.94 76 SER A CA 1
ATOM 1389 C C . SER A 1 96 ? -4.483 -15.883 -18.142 1.00 29.92 76 SER A C 1
ATOM 1390 O O . SER A 1 96 ? -3.923 -16.528 -19.033 1.00 30.79 76 SER A O 1
ATOM 1398 N N . GLY A 1 97 ? -4.135 -14.642 -17.807 1.00 30.91 77 GLY A N 1
ATOM 1399 C CA . GLY A 1 97 ? -2.994 -13.975 -18.389 1.00 31.13 77 GLY A CA 1
ATOM 1400 C C . GLY A 1 97 ? -3.345 -12.861 -19.353 1.00 31.72 77 GLY A C 1
ATOM 1401 O O . GLY A 1 97 ? -2.635 -11.851 -19.425 1.00 34.32 77 GLY A O 1
ATOM 1405 N N . LYS A 1 98 ? -4.426 -13.026 -20.112 1.00 28.85 78 LYS A N 1
ATOM 1406 C CA . LYS A 1 98 ? -4.859 -12.027 -21.084 1.00 27.95 78 LYS A CA 1
ATOM 1407 C C . LYS A 1 98 ? -5.827 -11.077 -20.383 1.00 23.60 78 LYS A C 1
ATOM 1408 O O . LYS A 1 98 ? -6.833 -11.523 -19.835 1.00 23.33 78 LYS A O 1
ATOM 1427 N N . LEU A 1 99 ? -5.530 -9.780 -20.395 1.00 21.30 79 LEU A N 1
ATOM 1428 C CA . LEU A 1 99 ? -6.333 -8.801 -19.675 1.00 20.27 79 LEU A CA 1
ATOM 1429 C C . LEU A 1 99 ? -7.385 -8.176 -20.585 1.00 20.11 79 LEU A C 1
ATOM 1430 O O . LEU A 1 99 ? -7.140 -7.915 -21.775 1.00 23.20 79 LEU A O 1
ATOM 1446 N N . GLU A 1 100 ? -8.544 -7.880 -19.997 1.00 18.23 80 GLU A N 1
ATOM 1447 C CA . GLU A 1 100 ? -9.621 -7.164 -20.682 1.00 18.70 80 GLU A CA 1
ATOM 1448 C C . GLU A 1 100 ? -10.321 -6.231 -19.697 1.00 16.99 80 GLU A C 1
ATOM 1449 O O . GLU A 1 100 ? -10.601 -6.608 -18.557 1.00 17.11 80 GLU A O 1
ATOM 1461 N N . THR A 1 101 ? -10.611 -5.009 -20.130 1.00 17.71 81 THR A N 1
ATOM 1462 C CA . THR A 1 101 ? -11.333 -4.097 -19.266 1.00 18.24 81 THR A CA 1
ATOM 1463 C C . THR A 1 101 ? -12.812 -4.465 -19.271 1.00 16.55 81 THR A C 1
ATOM 1464 O O . THR A 1 101 ? -13.361 -4.922 -20.284 1.00 19.62 81 THR A O 1
ATOM 1475 N N . ILE A 1 102 ? -13.435 -4.324 -18.112 1.00 13.36 82 ILE A N 1
ATOM 1476 C CA . ILE A 1 102 ? -14.872 -4.475 -17.975 1.00 12.36 82 ILE A CA 1
ATOM 1477 C C . ILE A 1 102 ? -15.444 -3.224 -17.314 1.00 11.18 82 ILE A C 1
ATOM 1478 O O . ILE A 1 102 ? -14.751 -2.497 -16.600 1.00 15.88 82 ILE A O 1
ATOM 1494 N N . LYS A 1 103 ? -16.716 -2.960 -17.573 1.00 11.31 83 LYS A N 1
ATOM 1495 C CA . LYS A 1 103 ? -17.317 -1.730 -17.091 1.00 11.23 83 LYS A CA 1
ATOM 1496 C C . LYS A 1 103 ? -18.832 -1.869 -17.016 1.00 11.39 83 LYS A C 1
ATOM 1497 O O . LYS A 1 103 ? -19.422 -2.833 -17.510 1.00 10.37 83 LYS A O 1
ATOM 1516 N N . LYS A 1 104 ? -19.458 -0.866 -16.404 1.00 12.00 84 LYS A N 1
ATOM 1517 C CA . LYS A 1 104 ? -20.912 -0.792 -16.300 1.00 11.53 84 LYS A CA 1
ATOM 1518 C C . LYS A 1 104 ? -21.545 -1.109 -17.646 1.00 11.19 84 LYS A C 1
ATOM 1519 O O . LYS A 1 104 ? -21.167 -0.546 -18.673 1.00 12.25 84 LYS A O 1
ATOM 1538 N N . GLY A 1 105 ? -22.509 -2.014 -17.638 1.00 10.80 85 GLY A N 1
ATOM 1539 C CA . GLY A 1 105 ? -23.212 -2.412 -18.843 1.00 10.49 85 GLY A CA 1
ATOM 1540 C C . GLY A 1 105 ? -22.710 -3.696 -19.449 1.00 10.36 85 GLY A C 1
ATOM 1541 O O . GLY A 1 105 ? -23.278 -4.158 -20.431 1.00 11.01 85 GLY A O 1
ATOM 1545 N N . ASP A 1 106 ? -21.637 -4.258 -18.914 1.00 9.76 86 ASP A N 1
ATOM 1546 C CA . ASP A 1 106 ? -21.067 -5.495 -19.406 1.00 9.04 86 ASP A CA 1
ATOM 1547 C C . ASP A 1 106 ? -21.612 -6.670 -18.613 1.00 8.10 86 ASP A C 1
ATOM 1548 O O . ASP A 1 106 ? -21.952 -6.555 -17.438 1.00 9.34 86 ASP A O 1
ATOM 1557 N N . VAL A 1 107 ? -21.659 -7.810 -19.278 1.00 7.82 87 VAL A N 1
ATOM 1558 C CA . VAL A 1 107 ? -21.782 -9.114 -18.643 1.00 8.01 87 VAL A CA 1
ATOM 1559 C C . VAL A 1 107 ? -20.546 -9.920 -19.009 1.00 8.27 87 VAL A C 1
ATOM 1560 O O . VAL A 1 107 ? -19.932 -9.707 -20.053 1.00 9.27 87 VAL A O 1
ATOM 1573 N N . VAL A 1 108 ? -20.182 -10.839 -18.131 1.00 7.84 88 VAL A N 1
ATOM 1574 C CA . VAL A 1 108 ? -18.991 -11.661 -18.293 1.00 7.91 88 VAL A CA 1
ATOM 1575 C C . VAL A 1 108 ? -19.401 -13.110 -18.117 1.00 7.19 88 VAL A C 1
ATOM 1576 O O . VAL A 1 108 ? -20.063 -13.454 -17.130 1.00 8.04 88 VAL A O 1
ATOM 1589 N N . TYR A 1 109 ? -18.972 -13.963 -19.045 1.00 7.42 89 TYR A N 1
ATOM 1590 C CA . TYR A 1 109 ? -19.104 -15.411 -18.913 1.00 7.49 89 TYR A CA 1
ATOM 1591 C C . TYR A 1 109 ? -17.751 -16.008 -18.547 1.00 7.36 89 TYR A C 1
ATOM 1592 O O . TYR A 1 109 ? -16.752 -15.768 -19.245 1.00 7.98 89 TYR A O 1
ATOM 1610 N N . ILE A 1 110 ? -17.731 -16.798 -17.476 1.00 8.04 90 ILE A N 1
ATOM 1611 C CA . ILE A 1 110 ? -16.541 -17.504 -16.999 1.00 7.74 90 ILE A CA 1
ATOM 1612 C C . ILE A 1 110 ? -16.831 -18.989 -17.117 1.00 8.16 90 ILE A C 1
ATOM 1613 O O . ILE A 1 110 ? -17.646 -19.520 -16.367 1.00 9.07 90 ILE A O 1
ATOM 1629 N N . ALA A 1 111 ? -16.177 -19.670 -18.053 1.00 8.89 91 ALA A N 1
ATOM 1630 C CA . ALA A 1 111 ? -16.398 -21.105 -18.208 1.00 9.95 91 ALA A CA 1
ATOM 1631 C C . ALA A 1 111 ? -15.981 -21.852 -16.937 1.00 8.96 91 ALA A C 1
ATOM 1632 O O . ALA A 1 111 ? -15.087 -21.433 -16.201 1.00 10.17 91 ALA A O 1
ATOM 1639 N N . GLY A 1 112 ? -16.586 -23.014 -16.710 1.00 11.72 92 GLY A N 1
ATOM 1640 C CA . GLY A 1 112 ? -16.176 -23.868 -15.613 1.00 12.34 92 GLY A CA 1
ATOM 1641 C C . GLY A 1 112 ? -14.688 -24.151 -15.620 1.00 11.71 92 GLY A C 1
ATOM 1642 O O . GLY A 1 112 ? -14.087 -24.455 -16.660 1.00 13.58 92 GLY A O 1
ATOM 1646 N N . ASN A 1 113 ? -14.071 -24.016 -14.449 1.00 11.92 93 ASN A N 1
ATOM 1647 C CA . ASN A 1 113 ? -12.661 -24.282 -14.223 1.00 12.48 93 ASN A CA 1
ATOM 1648 C C . ASN A 1 113 ? -11.724 -23.322 -14.922 1.00 12.60 93 ASN A C 1
ATOM 1649 O O . ASN A 1 113 ? -10.523 -23.545 -14.908 1.00 15.74 93 ASN A O 1
ATOM 1660 N N . ALA A 1 114 ? -12.216 -22.223 -15.462 1.00 10.73 94 ALA A N 1
ATOM 1661 C CA . ALA A 1 114 ? -11.346 -21.224 -16.065 1.00 10.01 94 ALA A CA 1
ATOM 1662 C C . ALA A 1 114 ? -10.675 -20.381 -14.994 1.00 9.14 94 ALA A C 1
ATOM 1663 O O . ALA A 1 114 ? -11.351 -19.835 -14.118 1.00 9.97 94 ALA A O 1
ATOM 1670 N N . GLU A 1 115 ? -9.359 -20.227 -15.087 1.00 10.36 95 GLU A N 1
ATOM 1671 C CA . GLU A 1 115 ? -8.649 -19.338 -14.180 1.00 11.53 95 GLU A CA 1
ATOM 1672 C C . GLU A 1 115 ? -8.958 -17.878 -14.516 1.00 10.36 95 GLU A C 1
ATOM 1673 O O . GLU A 1 115 ? -8.873 -17.462 -15.672 1.00 12.03 95 GLU A O 1
ATOM 1685 N N . HIS A 1 116 ? -9.335 -17.104 -13.502 1.00 10.48 96 HIS A N 1
ATOM 1686 C CA . HIS A 1 116 ? -9.745 -15.716 -13.704 1.00 10.70 96 HIS A CA 1
ATOM 1687 C C . HIS A 1 116 ? -9.495 -14.930 -12.431 1.00 11.72 96 HIS A C 1
ATOM 1688 O O . HIS A 1 116 ? -9.349 -15.489 -11.343 1.00 11.96 96 HIS A O 1
ATOM 1702 N N . ALA A 1 117 ? -9.469 -13.616 -12.594 1.00 12.62 97 ALA A N 1
ATOM 1703 C CA . ALA A 1 117 ? -9.258 -12.669 -11.508 1.00 14.69 97 ALA A CA 1
ATOM 1704 C C . ALA A 1 117 ? -9.876 -11.348 -11.924 1.00 14.47 97 ALA A C 1
ATOM 1705 O O . ALA A 1 117 ? -10.072 -11.084 -13.110 1.00 13.46 97 ALA A O 1
ATOM 1712 N N . LEU A 1 118 ? -10.178 -10.521 -10.924 1.00 15.37 98 LEU A N 1
ATOM 1713 C CA A LEU A 1 118 ? -10.787 -9.205 -11.131 0.60 14.54 98 LEU A CA 1
ATOM 1714 C CA B LEU A 1 118 ? -10.746 -9.208 -11.163 0.40 14.97 98 LEU A CA 1
ATOM 1715 C C . LEU A 1 118 ? -10.030 -8.193 -10.288 1.00 16.03 98 LEU A C 1
ATOM 1716 O O . LEU A 1 118 ? -9.845 -8.421 -9.096 1.00 18.11 98 LEU A O 1
ATOM 1747 N N . LYS A 1 119 ? -9.614 -7.074 -10.897 1.00 17.05 99 LYS A N 1
ATOM 1748 C CA . LYS A 1 119 ? -8.887 -6.000 -10.220 1.00 18.79 99 LYS A CA 1
ATOM 1749 C C . LYS A 1 119 ? -9.613 -4.697 -10.494 1.00 18.26 99 LYS A C 1
ATOM 1750 O O . LYS A 1 119 ? -10.070 -4.466 -11.615 1.00 19.55 99 LYS A O 1
ATOM 1769 N N . ASN A 1 120 ? -9.720 -3.842 -9.478 1.00 16.95 100 ASN A N 1
ATOM 1770 C CA . ASN A 1 120 ? -10.237 -2.491 -9.672 1.00 17.66 100 ASN A CA 1
ATOM 1771 C C . ASN A 1 120 ? -9.065 -1.526 -9.650 1.00 22.29 100 ASN A C 1
ATOM 1772 O O . ASN A 1 120 ? -8.540 -1.218 -8.584 1.00 23.47 100 ASN A O 1
ATOM 1783 N N . ASN A 1 121 ? -8.669 -1.049 -10.829 1.00 25.20 101 ASN A N 1
ATOM 1784 C CA . ASN A 1 121 ? -7.644 -0.025 -10.949 1.00 28.76 101 ASN A CA 1
ATOM 1785 C C . ASN A 1 121 ? -8.222 1.343 -11.262 1.00 30.40 101 ASN A C 1
ATOM 1786 O O . ASN A 1 121 ? -7.469 2.249 -11.617 1.00 32.76 101 ASN A O 1
ATOM 1797 N N . GLY A 1 122 ? -9.536 1.520 -11.115 1.00 29.94 102 GLY A N 1
ATOM 1798 C CA . GLY A 1 122 ? -10.173 2.801 -11.314 1.00 29.77 102 GLY A CA 1
ATOM 1799 C C . GLY A 1 122 ? -10.370 3.537 -10.003 1.00 29.82 102 GLY A C 1
ATOM 1800 O O . GLY A 1 122 ? -9.941 3.093 -8.934 1.00 31.98 102 GLY A O 1
ATOM 1804 N N . LYS A 1 123 ? -11.062 4.675 -10.097 1.00 28.87 103 LYS A N 1
ATOM 1805 C CA . LYS A 1 123 ? -11.278 5.566 -8.961 1.00 28.92 103 LYS A CA 1
ATOM 1806 C C . LYS A 1 123 ? -12.618 5.370 -8.255 1.00 28.73 103 LYS A C 1
ATOM 1807 O O . LYS A 1 12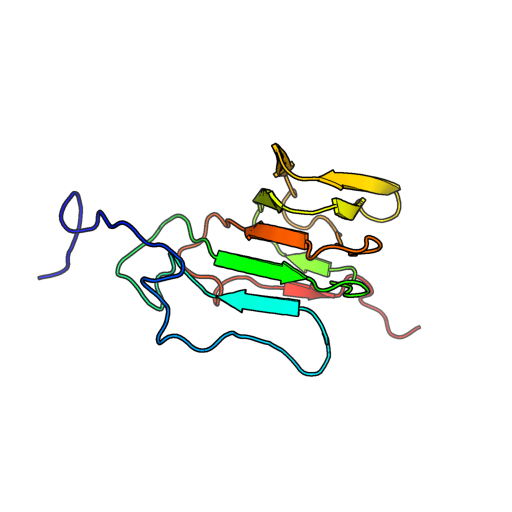3 ? -12.767 5.828 -7.118 1.00 31.80 103 LYS A O 1
ATOM 1811 N N . GLU A 1 124 ? -13.582 4.720 -8.903 1.00 23.61 104 GLU A N 1
ATOM 1812 C CA . GLU A 1 124 ? -14.903 4.413 -8.373 1.00 22.77 104 GLU A CA 1
ATOM 1813 C C . GLU A 1 124 ? -14.925 2.944 -7.948 1.00 19.14 104 GLU A C 1
ATOM 1814 O O . GLU A 1 124 ? -14.114 2.133 -8.406 1.00 18.48 104 GLU A O 1
ATOM 1826 N N . THR A 1 125 ? -15.868 2.606 -7.073 1.00 16.87 105 THR A N 1
ATOM 1827 C CA . THR A 1 125 ? -16.092 1.204 -6.724 1.00 15.22 105 THR A CA 1
ATOM 1828 C C . THR A 1 125 ? -16.530 0.411 -7.947 1.00 14.44 105 THR A C 1
ATOM 1829 O O . THR A 1 125 ? -17.366 0.863 -8.740 1.00 16.59 105 THR A O 1
ATOM 1840 N N . LEU A 1 126 ? -15.982 -0.796 -8.075 1.00 12.46 106 LEU A N 1
ATOM 1841 C CA . LEU A 1 126 ? -16.419 -1.749 -9.077 1.00 11.87 106 LEU A CA 1
ATOM 1842 C C . LEU A 1 126 ? -17.521 -2.592 -8.450 1.00 11.31 106 LEU A C 1
ATOM 1843 O O . LEU A 1 126 ? -17.306 -3.228 -7.411 1.00 12.34 106 LEU A O 1
ATOM 1859 N N . GLU A 1 127 ? -18.713 -2.537 -9.022 1.00 10.28 107 GLU A N 1
ATOM 1860 C CA . GLU A 1 127 ? -19.887 -3.172 -8.420 1.00 10.54 107 GLU A CA 1
ATOM 1861 C C . GLU A 1 127 ? -20.482 -4.158 -9.415 1.00 8.29 107 GLU A C 1
ATOM 1862 O O . GLU A 1 127 ? -20.571 -3.855 -10.617 1.00 9.95 107 GLU A O 1
ATOM 1874 N N . PHE A 1 128 ? -20.841 -5.357 -8.936 1.00 8.40 108 PHE A N 1
ATOM 1875 C CA . PHE A 1 128 ? -21.346 -6.371 -9.856 1.00 7.55 108 PHE A CA 1
ATOM 1876 C C . PHE A 1 128 ? -22.122 -7.426 -9.097 1.00 7.25 108 PHE A C 1
ATOM 1877 O O . PHE A 1 128 ? -21.869 -7.688 -7.906 1.00 8.72 108 PHE A O 1
ATOM 1894 N N . TYR A 1 129 ? -23.041 -8.054 -9.817 1.00 7.13 109 TYR A N 1
ATOM 1895 C CA . TYR A 1 129 ? -23.625 -9.312 -9.362 1.00 6.70 109 TYR A CA 1
ATOM 1896 C C . TYR A 1 129 ? -22.796 -10.475 -9.895 1.00 7.13 109 TYR A C 1
ATOM 1897 O O . TYR A 1 129 ? -22.215 -10.403 -10.995 1.00 8.07 109 TYR A O 1
ATOM 1915 N N . TRP A 1 130 ? -22.796 -11.577 -9.144 1.00 7.49 110 TRP A N 1
ATOM 1916 C CA . TRP A 1 130 ? -22.313 -12.858 -9.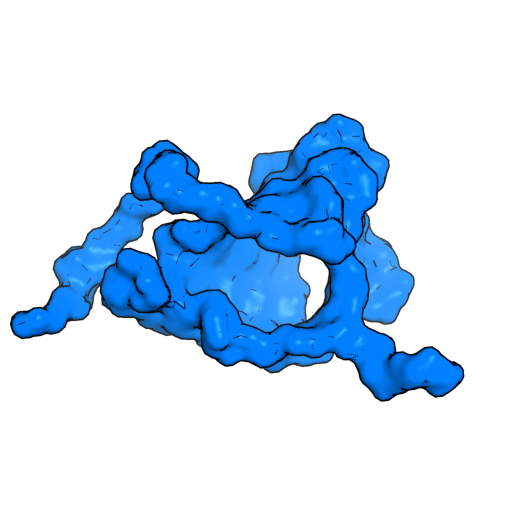664 1.00 7.56 110 TRP A CA 1
ATOM 1917 C C . TRP A 1 130 ? -23.451 -13.868 -9.579 1.00 7.68 110 TRP A C 1
ATOM 1918 O O . TRP A 1 130 ? -24.340 -13.762 -8.721 1.00 7.77 110 TRP A O 1
ATOM 1939 N N . ILE A 1 131 ? -23.426 -14.817 -10.508 1.00 7.80 111 ILE A N 1
ATOM 1940 C CA A ILE A 1 131 ? -24.433 -15.865 -10.602 0.42 6.68 111 ILE A CA 1
ATOM 1941 C CA B ILE A 1 131 ? -24.434 -15.867 -10.604 0.58 7.20 111 ILE A CA 1
ATOM 1942 C C . ILE A 1 131 ? -23.743 -17.194 -10.873 1.00 7.33 111 ILE A C 1
ATOM 1943 O O . ILE A 1 131 ? -22.881 -17.283 -11.752 1.00 7.38 111 ILE A O 1
ATOM 1974 N N . PHE A 1 132 ? -24.151 -18.230 -10.126 1.00 6.72 112 PHE A N 1
ATOM 1975 C CA . PHE A 1 132 ? -23.753 -19.602 -10.361 1.00 7.25 112 PHE A CA 1
ATOM 1976 C C . PHE A 1 132 ? -24.981 -20.473 -10.614 1.00 7.19 112 PHE A C 1
ATOM 1977 O O . PHE A 1 132 ? -26.062 -20.231 -10.059 1.00 7.66 112 PHE A O 1
ATOM 1994 N N . PRO A 1 133 ? -24.824 -21.555 -11.380 1.00 7.55 113 PRO A N 1
ATOM 1995 C CA . PRO A 1 133 ? -25.877 -22.564 -11.539 1.00 8.00 113 PRO A CA 1
ATOM 1996 C C . PRO A 1 133 ? -25.839 -23.586 -10.389 1.00 9.68 113 PRO A C 1
ATOM 1997 O O . PRO A 1 133 ? -25.730 -24.807 -10.605 1.00 11.42 113 PRO A O 1
ATOM 2008 N N . THR A 1 134 ? -25.851 -23.078 -9.160 1.00 8.51 114 THR A N 1
ATOM 2009 C CA . THR A 1 134 ? -25.847 -23.882 -7.953 1.00 8.42 114 THR A CA 1
ATOM 2010 C C . THR A 1 134 ? -26.924 -23.366 -7.021 1.00 8.85 114 THR A C 1
ATOM 2011 O O . THR A 1 134 ? -27.314 -22.203 -7.078 1.00 10.75 114 THR A O 1
ATOM 2022 N N . ASP A 1 135 ? -27.384 -24.234 -6.124 1.00 8.84 115 ASP A N 1
ATOM 2023 C CA . ASP A 1 135 ? -28.390 -23.800 -5.156 1.00 9.68 115 ASP A CA 1
ATOM 2024 C C . ASP A 1 135 ? -27.834 -22.759 -4.191 1.00 8.09 115 ASP A C 1
ATOM 2025 O O . ASP A 1 135 ? -28.588 -21.903 -3.708 1.00 8.79 115 ASP A O 1
ATOM 2034 N N . ARG A 1 136 ? -26.536 -22.818 -3.890 1.00 9.18 116 ARG A N 1
ATOM 2035 C CA . ARG A 1 136 ? -25.942 -21.986 -2.868 1.00 10.32 116 ARG A CA 1
ATOM 2036 C C . ARG A 1 136 ? -24.472 -21.759 -3.191 1.00 9.39 116 ARG A C 1
ATOM 2037 O O . ARG A 1 136 ? -23.803 -22.580 -3.822 1.00 10.02 116 ARG A O 1
ATOM 2058 N N . PHE A 1 137 ? -23.974 -20.621 -2.730 1.00 8.50 117 PHE A N 1
ATOM 2059 C CA . PHE A 1 137 ? -22.558 -20.335 -2.892 1.00 8.64 117 PHE A CA 1
ATOM 2060 C C . PHE A 1 137 ? -21.698 -21.345 -2.152 1.00 9.03 117 PHE A C 1
ATOM 2061 O O . PHE A 1 137 ? -20.616 -21.719 -2.632 1.00 9.78 117 PHE A O 1
ATOM 2078 N N . SER A 1 138 ? -22.159 -21.802 -0.990 1.00 9.38 118 SER A N 1
ATOM 2079 C CA . SER A 1 138 ? -21.334 -22.635 -0.119 1.00 10.83 118 SER A CA 1
ATOM 2080 C C . SER A 1 138 ? -21.064 -24.016 -0.693 1.00 11.86 118 SER A C 1
ATOM 2081 O O . SER A 1 138 ? -20.287 -24.762 -0.096 1.00 14.86 118 SER A O 1
ATOM 2089 N N . GLU A 1 139 ? -21.715 -24.392 -1.787 1.00 11.46 119 GLU A N 1
ATOM 2090 C CA A GLU A 1 139 ? -21.456 -25.634 -2.499 0.52 13.11 119 GLU A CA 1
ATOM 2091 C CA B GLU A 1 139 ? -21.375 -25.654 -2.421 0.48 12.59 119 GLU A CA 1
ATOM 2092 C C . GLU A 1 139 ? -20.334 -25.506 -3.518 1.00 13.59 119 GLU A C 1
ATOM 2093 O O . GLU A 1 139 ? -19.898 -26.528 -4.067 1.00 18.63 119 GLU A O 1
ATOM 2116 N N . VAL A 1 140 ? -19.889 -24.279 -3.818 1.00 11.75 120 VAL A N 1
ATOM 2117 C CA . VAL A 1 140 ? -18.897 -24.061 -4.864 1.00 11.60 120 VAL A CA 1
ATOM 2118 C C . VAL A 1 140 ? -17.514 -24.411 -4.339 1.00 13.56 120 VAL A C 1
ATOM 2119 O O . VAL A 1 140 ? -17.093 -23.890 -3.313 1.00 14.16 120 VAL A O 1
ATOM 2132 N N . GLU A 1 141 ? -16.799 -25.275 -5.062 1.00 16.68 121 GLU A N 1
ATOM 2133 C CA . GLU A 1 141 ? -15.416 -25.630 -4.745 1.00 19.32 121 GLU A CA 1
ATOM 2134 C C . GLU A 1 141 ? -14.492 -24.665 -5.476 1.00 17.24 121 GLU A C 1
ATOM 2135 O O . GLU A 1 141 ? -14.447 -24.637 -6.697 1.00 18.94 121 GLU A O 1
ATOM 2147 N N . TYR A 1 142 ? -13.793 -23.859 -4.710 0.93 14.87 122 TYR A N 1
ATOM 2148 C CA . TYR A 1 142 ? -13.018 -22.734 -5.196 0.93 14.21 122 TYR A CA 1
ATOM 2149 C C . TYR A 1 142 ? -11.550 -22.984 -4.868 0.93 12.53 122 TYR A C 1
ATOM 2150 O O . TYR A 1 142 ? -11.220 -23.386 -3.749 0.93 14.15 122 TYR A O 1
ATOM 2168 N N . PHE A 1 143 ? -10.674 -22.753 -5.834 1.00 11.00 123 PHE A N 1
ATOM 2169 C CA . PHE A 1 143 ? -9.253 -23.032 -5.676 1.00 11.71 123 PHE A CA 1
ATOM 2170 C C . PHE A 1 143 ? -8.394 -21.891 -6.186 1.00 11.12 123 PHE A C 1
ATOM 2171 O O . PHE A 1 143 ? -8.695 -21.313 -7.234 1.00 11.90 123 PHE A O 1
ATOM 2188 N N . PRO A 1 144 ? -7.290 -21.592 -5.503 1.00 10.16 124 PRO A N 1
ATOM 2189 C CA . PRO A 1 144 ? -6.299 -20.689 -6.095 1.00 10.43 124 PRO A CA 1
ATOM 2190 C C . PRO A 1 144 ? -5.694 -21.320 -7.326 1.00 10.45 124 PRO A C 1
ATOM 2191 O O . PRO A 1 144 ? -5.560 -22.534 -7.423 1.00 12.02 124 PRO A O 1
ATOM 2202 N N . ALA A 1 145 ? -5.336 -20.478 -8.291 1.00 12.25 125 ALA A N 1
ATOM 2203 C CA . ALA A 1 145 ? -4.830 -21.014 -9.547 1.00 13.13 125 ALA A CA 1
ATOM 2204 C C . ALA A 1 145 ? -3.432 -21.609 -9.425 1.00 14.75 125 ALA A C 1
ATOM 2205 O O . ALA A 1 145 ? -3.075 -22.482 -10.219 1.00 16.50 125 ALA A O 1
ATOM 2212 N N . LYS A 1 146 ? -2.626 -21.152 -8.473 1.00 13.75 126 LYS A N 1
ATOM 2213 C CA . LYS A 1 146 ? -1.202 -21.489 -8.496 1.00 14.42 126 LYS A CA 1
ATOM 2214 C C . LYS A 1 146 ? -0.974 -23.002 -8.429 1.00 14.51 126 LYS A C 1
ATOM 2215 O O . LYS A 1 146 ? -0.256 -23.573 -9.266 1.00 15.27 126 LYS A O 1
ATOM 2234 N N . GLN A 1 147 ? -1.556 -23.666 -7.422 1.00 13.76 127 GLN A N 1
ATOM 2235 C CA . GLN A 1 147 ? -1.445 -25.125 -7.268 1.00 14.00 127 GLN A CA 1
ATOM 2236 C C . GLN A 1 147 ? 0.001 -25.616 -7.265 1.00 13.64 127 GLN A C 1
ATOM 2237 O O . GLN A 1 147 ? 0.307 -26.697 -7.769 1.00 15.47 127 GLN A O 1
ATOM 2251 N N . LYS A 1 148 ? 0.881 -24.843 -6.634 1.00 13.79 128 LYS A N 1
ATOM 2252 C CA . LYS A 1 148 ? 2.276 -25.219 -6.411 1.00 14.75 128 LYS A CA 1
ATOM 2253 C C . LYS A 1 148 ? 2.823 -24.240 -5.392 1.00 14.08 128 LYS A C 1
ATOM 2254 O O . LYS A 1 148 ? 2.273 -23.155 -5.210 1.00 14.79 128 LYS A O 1
ATOM 2273 N N . SER A 1 149 ? 3.893 -24.642 -4.709 1.00 12.67 129 SER A N 1
ATOM 2274 C CA . SER A 1 149 ? 4.514 -23.756 -3.744 1.00 14.56 129 SER A CA 1
ATOM 2275 C C . SER A 1 149 ? 5.692 -23.015 -4.353 1.00 18.72 129 SER A C 1
ATOM 2276 O O . SER A 1 149 ? 5.954 -21.863 -3.986 1.00 23.94 129 SER A O 1
ATOM 2284 N N A GLY A 1 150 ? 6.382 -23.650 -5.284 0.48 18.30 130 GLY A N 1
ATOM 2285 N N B GLY A 1 150 ? 6.394 -23.647 -5.283 0.52 18.87 130 GLY A N 1
ATOM 2286 C CA A GLY A 1 150 ? 7.437 -23.030 -6.060 0.48 18.29 130 GLY A CA 1
ATOM 2287 C CA B GLY A 1 150 ? 7.545 -23.058 -5.945 0.52 19.36 130 GLY A CA 1
ATOM 2288 C C A GLY A 1 150 ? 7.422 -23.624 -7.452 0.48 17.10 130 GLY A C 1
ATOM 2289 C C B GLY A 1 150 ? 7.809 -23.680 -7.305 0.52 18.18 130 GLY A C 1
ATOM 2290 O O A GLY A 1 150 ? 7.005 -24.766 -7.630 0.48 14.33 130 GLY A O 1
ATOM 2291 O O B GLY A 1 150 ? 8.334 -23.031 -8.209 0.52 14.83 130 GLY A O 1
#

Foldseek 3Di:
DDDDDPSLDDDDDCVNCVVPDWDDDPVWPQKTKDWTQACVPRVAWQKTKIKMKGAAFTKFAKKFWAWKKKKQWAAAKKWKQQPNDIDIDGHPDMDIDHGGTIMMIGHNDHGITMIMMMTRGRHPVVIDMGHPPPDDD

Sequence (137 aa):
LVPRGSSHMMIFVKKNLASSVLSSQEWSSTTEKYYPGVRWKFLLIDADFDDGGSSSGLSLGFAEIAPGGDLTLHYHSPAEEIYVVTNGKGILNKSGKLETIKKGDVVYIAGNAEHALLKNNGKETLEFYWIIFPTDRFSEEVEYFPAKQKSGG

Solvent-accessible surface area: 8164 Å² total; per-residue (Å²): 230,112,54,186,41,94,134,53,129,70,132,55,80,72,79,64,13,142,115,33,151,72,33,79,59,107,81,55,103,39,9,98,52,9,27,5,56,4,24,83,108,28,53,15,86,45,109,1,37,0,14,6,28,0,36,72,46,5,54,27,62,58,6,46,2,69,23,29,10,73,5,46,4,48,54,8,70,3,42,8,38,85,70,59,140,106,86,97,9,118,136,71,38,110,13,148,10,47,36,89,37,61,3,8,1,60,0,106,34,102,112,44,0,41,6,76,18,31,2,75,21,48,64,64,80,91,19,115,92,81,85,14,137,109,140,116,93

Organism: Pelagibacter ubique (strain HTCC1062) (NCBI:txid335992)

Radius of gyration: 15.56 Å; Cα contacts (8 Å, |Δi|>4): 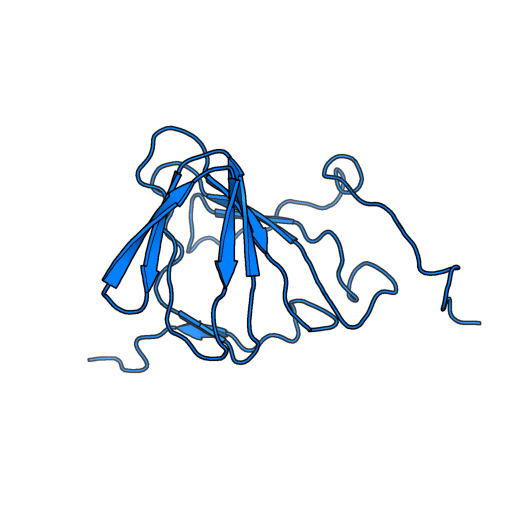356; chains: 1; bounding box: 53×34×29 Å

InterPro domains:
  IPR011051 RmlC-like cupin domain superfamily [SSF51182] (19-123)
  IPR013096 Cupin 2, conserved barrel [PF07883] (44-112)
  IPR014710 RmlC-like jelly roll fold [G3DSA:2.60.120.10] (7-128)
  IPR051610 Glucose-6-phosphate isomerase/Oxalate decarboxylase [PTHR35848] (35-116)

Nearest PDB structures (foldseek):
  5tfz-assembly1_B  TM=9.714E-01  e=2.744E-25  Candidatus Pelagibacter ubique HTCC1062
  6a55-assembly1_B  TM=9.929E-01  e=2.164E-24  Candidatus Pelagibacter ubique HTCC1062
  6a54-assembly1_A  TM=9.859E-01  e=2.634E-23  Candidatus Pelagibacter ubique HTCC1062
  5wsd-assembly1_B  TM=8.877E-01  e=2.458E-09  Thermotoga maritima MSB8
  8awp-assembly1_B  TM=8.830E-01  e=6.538E-09  Thermotoga maritima

Secondary structure (DSSP, 8-state):
----GGGG-----TGGGTTSPPB--TTSTTEEEEEEE-TTTSS--S-EEEEEEE-TT-EEEEEEESS-EEEEEEESEEEEEETTEEEEEETT-EEEE-TT--EEEE--SSSPEEEEEEESSS-GGG--EEES--S--